Protein AF-A0A257JCG7-F1 (afdb_monomer)

Nearest PDB structures (foldseek):
  6gn6-assembly1_B  TM=7.426E-01  e=4.531E-03  Paenibacillus thiaminolyticus
  5m1j-assembly1_A6  TM=3.276E-01  e=7.819E+00  Saccharomyces cerevisiae
  4wan-assembly1_E  TM=2.501E-01  e=7.819E+00  Saccharomyces cerevisiae S288C

pLDDT: mean 82.61, std 19.2, range [40.66, 98.25]

Radius of gyration: 13.31 Å; Cα contacts (8 Å, |Δi|>4): 129; chains: 1; bounding box: 33×24×30 Å

Solvent-accessible surface area (backbone atoms only — not comparable to full-atom values): 5120 Å² total; per-residue (Å²): 80,97,68,85,56,83,35,59,47,82,39,81,80,42,22,87,40,63,69,47,37,24,33,69,90,78,62,48,76,43,54,59,65,62,73,78,57,65,75,77,42,91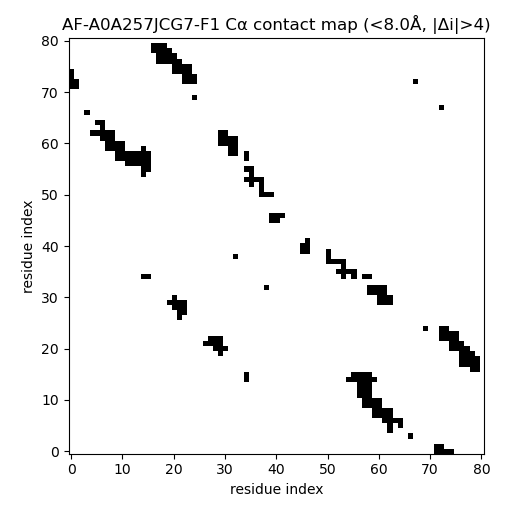,46,97,88,43,71,86,60,76,79,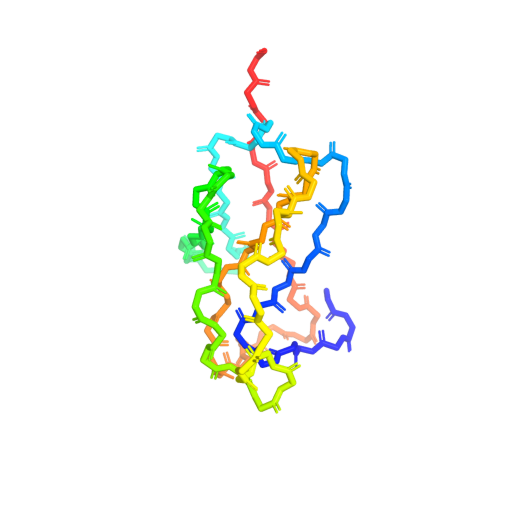64,82,60,61,63,39,44,29,39,36,47,48,63,77,66,76,70,90,54,94,62,47,48,75,46,75,40,64,57,136

Foldseek 3Di:
DQDDDQFKDKDFQCQPFFPFKAWPPPRHGKDWDHQQDQCCDPDPVRDPDDRDRDDSRMTIITDDRDDDPDPDIDMDTDTDD

Sequence (81 aa):
LYNWPYRHLYVKGLGGKVAYAQLLDDASEITWLPPGRQVRGEGEGLRGLDPVAMPDDLLILELPVAKPGAVIPVIELFLKD

Secondary structure (DSSP, 8-state):
--S--SSEEEEET-TTTEEEEEETTT--B-EEPPTT------STTSTT-------TTEEEEE--SSPPSSSS--EEEEEP-

Mean predicted aligned error: 7.02 Å

Structure (mmCIF, N/CA/C/O backbone):
data_AF-A0A257JCG7-F1
#
_entry.id   AF-A0A257JCG7-F1
#
loop_
_atom_site.group_PDB
_atom_site.id
_atom_site.type_symbol
_atom_site.label_atom_id
_atom_site.label_alt_id
_atom_site.label_comp_id
_atom_site.label_asym_id
_atom_site.label_entity_id
_atom_site.label_seq_id
_atom_site.pdbx_PDB_ins_code
_atom_site.Cartn_x
_atom_site.Cartn_y
_atom_site.Cartn_z
_atom_site.occupancy
_atom_site.B_iso_or_equiv
_atom_site.auth_seq_id
_atom_site.auth_comp_id
_atom_site.auth_asym_id
_atom_site.auth_atom_id
_atom_site.pdbx_PDB_model_num
ATOM 1 N N . LEU A 1 1 ? -7.780 -8.552 3.814 1.00 90.56 1 LEU A N 1
ATOM 2 C CA . LEU A 1 1 ? -6.669 -9.500 4.039 1.00 90.56 1 LEU A CA 1
ATOM 3 C C . LEU A 1 1 ? -7.076 -10.495 5.114 1.00 90.56 1 LEU A C 1
ATOM 5 O O . LEU A 1 1 ? -7.313 -10.090 6.244 1.00 90.56 1 LEU A O 1
ATOM 9 N N . TYR A 1 2 ? -7.202 -11.774 4.754 1.00 92.56 2 TYR A N 1
ATOM 10 C CA . TYR A 1 2 ? -7.592 -12.834 5.697 1.00 92.56 2 TYR A CA 1
ATOM 11 C C . TYR A 1 2 ? -6.416 -13.375 6.523 1.00 92.56 2 TYR A C 1
ATOM 13 O O . TYR A 1 2 ? -6.627 -13.884 7.616 1.00 92.56 2 TYR A O 1
ATOM 21 N N . ASN A 1 3 ? -5.184 -13.217 6.032 1.00 91.06 3 ASN A N 1
ATOM 22 C CA . ASN A 1 3 ? -3.956 -13.486 6.773 1.00 91.06 3 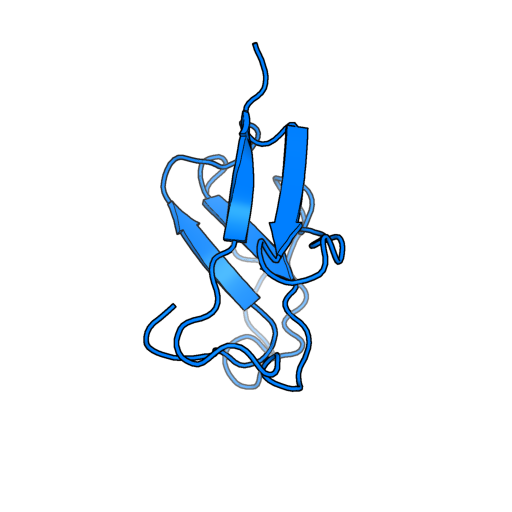ASN A CA 1
ATOM 23 C C . ASN A 1 3 ? -3.037 -12.259 6.680 1.00 91.06 3 ASN A C 1
ATOM 25 O O . ASN A 1 3 ? -2.923 -11.677 5.599 1.00 91.06 3 ASN A O 1
ATOM 29 N N . TRP A 1 4 ? -2.416 -11.856 7.792 1.00 93.38 4 TRP A N 1
ATOM 30 C CA . TRP A 1 4 ? -1.481 -10.725 7.822 1.00 93.38 4 TRP A CA 1
ATOM 31 C C . TRP A 1 4 ? -0.046 -11.251 7.682 1.00 93.38 4 TRP A C 1
ATOM 33 O O . TRP A 1 4 ? 0.430 -11.923 8.600 1.00 93.38 4 TRP A O 1
ATOM 43 N N . PRO A 1 5 ? 0.628 -11.037 6.536 1.00 91.31 5 PRO A N 1
ATOM 44 C CA . PRO A 1 5 ? 1.958 -11.584 6.314 1.00 91.31 5 PRO A CA 1
ATOM 45 C C . PRO A 1 5 ? 3.017 -10.818 7.111 1.00 91.31 5 PRO A C 1
ATOM 47 O O . PRO A 1 5 ? 2.827 -9.670 7.512 1.00 91.31 5 PRO A O 1
ATOM 50 N N . TYR A 1 6 ? 4.183 -11.437 7.278 1.00 88.31 6 TYR A N 1
ATOM 51 C CA . TYR A 1 6 ? 5.350 -10.735 7.794 1.00 88.31 6 TYR A CA 1
ATOM 52 C C . TYR A 1 6 ? 5.949 -9.842 6.699 1.00 88.31 6 TYR A C 1
ATOM 54 O O . TYR A 1 6 ? 6.565 -10.340 5.755 1.00 88.31 6 TYR A O 1
ATOM 62 N N . ARG A 1 7 ? 5.771 -8.524 6.846 1.00 88.94 7 ARG A N 1
ATOM 63 C CA . ARG A 1 7 ? 6.306 -7.429 6.012 1.00 88.94 7 ARG A CA 1
ATOM 64 C C . ARG A 1 7 ? 5.917 -7.378 4.538 1.00 88.94 7 ARG A C 1
ATOM 66 O O . ARG A 1 7 ? 5.593 -6.299 4.081 1.00 88.94 7 ARG A O 1
ATOM 73 N N . HIS A 1 8 ? 5.979 -8.458 3.772 1.00 91.44 8 HIS A N 1
ATOM 74 C CA . HIS A 1 8 ? 5.797 -8.379 2.320 1.00 91.44 8 HIS A CA 1
ATOM 75 C C . HIS A 1 8 ? 4.494 -9.034 1.875 1.00 91.44 8 HIS A C 1
ATOM 77 O O . HIS A 1 8 ? 4.205 -10.178 2.236 1.00 91.44 8 HIS A O 1
ATOM 83 N N . LEU A 1 9 ? 3.735 -8.320 1.043 1.00 93.19 9 LEU A N 1
ATOM 84 C CA . LEU A 1 9 ? 2.580 -8.853 0.329 1.00 93.19 9 LEU A CA 1
ATOM 85 C C . LEU A 1 9 ? 2.827 -8.778 -1.181 1.00 93.19 9 LEU A C 1
ATOM 87 O O . LEU A 1 9 ? 3.034 -7.705 -1.741 1.00 93.19 9 LEU A O 1
ATOM 91 N N . TYR A 1 10 ? 2.785 -9.940 -1.828 1.00 91.69 10 TYR A N 1
ATOM 92 C CA . TYR A 1 10 ? 3.053 -10.100 -3.254 1.00 91.69 10 TYR A CA 1
ATOM 93 C C . TYR A 1 10 ? 1.750 -10.089 -4.052 1.00 91.69 10 TYR A C 1
ATOM 95 O O . TYR A 1 10 ? 0.857 -10.900 -3.792 1.00 91.69 10 TYR A O 1
ATOM 103 N N . VAL A 1 11 ? 1.650 -9.208 -5.048 1.00 93.44 11 VAL A N 1
ATOM 104 C CA . VAL A 1 11 ? 0.475 -9.088 -5.919 1.00 93.44 11 VAL A CA 1
ATOM 105 C C . VAL A 1 11 ? 0.908 -9.149 -7.380 1.00 93.44 11 VAL A C 1
ATOM 107 O O . VAL A 1 11 ? 1.544 -8.237 -7.907 1.00 93.44 11 VAL A O 1
ATOM 110 N N . LYS A 1 12 ? 0.568 -10.254 -8.045 1.00 91.81 12 LYS A N 1
ATOM 111 C CA . LYS A 1 12 ? 0.893 -10.474 -9.457 1.00 91.81 12 LYS A CA 1
ATOM 112 C C . LYS A 1 12 ? 0.009 -9.617 -10.369 1.00 91.81 12 LYS A C 1
ATOM 114 O O . LYS A 1 12 ? -1.175 -9.436 -10.097 1.00 91.81 12 LYS A O 1
ATOM 119 N N . GLY A 1 13 ? 0.574 -9.139 -11.474 1.00 92.50 13 GLY A N 1
ATOM 120 C CA . GLY A 1 13 ? -0.125 -8.395 -12.522 1.00 92.50 13 GLY A CA 1
ATOM 121 C C . GLY A 1 13 ? -0.281 -6.893 -12.263 1.00 92.50 13 GLY A C 1
ATOM 122 O O . GLY A 1 13 ? -0.833 -6.201 -13.125 1.00 92.50 13 GLY A O 1
ATOM 123 N N . LEU A 1 14 ? 0.201 -6.385 -11.120 1.00 94.06 14 LEU A N 1
ATOM 124 C CA . LEU A 1 14 ? 0.106 -4.974 -10.710 1.00 94.06 14 LEU A CA 1
ATOM 125 C C . LEU A 1 14 ? 1.458 -4.249 -10.611 1.00 94.06 14 LEU A C 1
ATOM 127 O O . LEU A 1 14 ? 1.490 -3.062 -10.280 1.00 94.06 14 LEU A O 1
ATOM 131 N N . GLY A 1 15 ? 2.566 -4.923 -10.925 1.00 90.81 15 GLY A N 1
ATOM 132 C CA . GLY A 1 15 ? 3.887 -4.301 -10.996 1.00 90.81 15 GLY A CA 1
ATOM 133 C C . GLY A 1 15 ? 3.879 -3.081 -11.918 1.00 90.81 15 GLY A C 1
ATOM 134 O O . GLY A 1 15 ? 3.338 -3.114 -13.023 1.00 90.81 15 GLY A O 1
ATOM 135 N N . GLY A 1 16 ? 4.387 -1.956 -11.413 1.00 90.31 16 GLY A N 1
ATOM 136 C CA . GLY A 1 16 ? 4.441 -0.686 -12.141 1.00 90.31 16 GLY A CA 1
ATOM 137 C C . GLY A 1 16 ? 3.100 0.031 -12.370 1.00 90.31 16 GLY A C 1
ATOM 138 O O . GLY A 1 16 ? 3.134 1.162 -12.858 1.00 90.31 16 GLY A O 1
ATOM 139 N N . LYS A 1 17 ? 1.950 -0.555 -12.001 1.00 94.00 17 LYS A N 1
ATOM 140 C CA . LYS A 1 17 ? 0.604 -0.003 -12.272 1.00 94.00 17 LYS A CA 1
ATOM 141 C C . LYS A 1 17 ? 0.006 0.819 -11.132 1.00 94.00 17 LYS A C 1
ATOM 143 O O . LYS A 1 17 ? -0.958 1.539 -11.355 1.00 94.00 17 LYS A O 1
ATOM 148 N N . VAL A 1 18 ? 0.553 0.708 -9.924 1.00 95.38 18 VAL A N 1
ATOM 149 C CA . VAL A 1 18 ? 0.051 1.418 -8.739 1.00 95.38 18 VAL A CA 1
ATOM 150 C C . VAL A 1 18 ? 0.688 2.807 -8.648 1.00 95.38 18 VAL A C 1
ATOM 152 O O . VAL A 1 18 ? 1.903 2.952 -8.806 1.00 95.38 18 VAL A O 1
ATOM 155 N N . ALA A 1 19 ? -0.149 3.820 -8.438 1.00 96.94 19 ALA A N 1
ATOM 156 C CA . ALA A 1 19 ? 0.227 5.208 -8.186 1.00 96.94 19 ALA A CA 1
ATOM 157 C C . ALA A 1 19 ? 0.302 5.514 -6.682 1.00 96.94 19 ALA A C 1
ATOM 159 O O . ALA A 1 19 ? 1.185 6.254 -6.260 1.00 96.94 19 ALA A O 1
ATOM 160 N N . TYR A 1 20 ? -0.598 4.929 -5.883 1.00 97.81 20 TYR A N 1
ATOM 161 C CA . TYR A 1 20 ? -0.677 5.118 -4.432 1.00 97.81 20 TYR A CA 1
ATOM 162 C C . TYR A 1 20 ? -1.358 3.918 -3.752 1.00 97.81 20 TYR A C 1
ATOM 164 O O . TYR A 1 20 ? -2.157 3.220 -4.384 1.00 97.81 20 TYR A O 1
ATOM 172 N N . ALA A 1 21 ? -1.048 3.668 -2.479 1.00 98.12 21 ALA A N 1
ATOM 173 C CA . ALA A 1 21 ? -1.670 2.614 -1.683 1.00 98.12 21 ALA A CA 1
ATOM 174 C C . ALA A 1 21 ? -1.825 3.036 -0.217 1.00 98.12 21 ALA A C 1
ATOM 176 O O . ALA A 1 21 ? -0.920 3.643 0.355 1.00 98.12 21 ALA A O 1
ATOM 177 N N . GLN A 1 22 ? -2.946 2.665 0.403 1.00 98.06 22 GLN A N 1
ATOM 178 C CA . GLN A 1 22 ? -3.222 2.964 1.812 1.00 98.06 22 GLN A CA 1
ATOM 179 C C . GLN A 1 22 ? -4.057 1.875 2.490 1.00 98.06 22 GLN A C 1
ATOM 181 O O . GLN A 1 22 ? -4.749 1.096 1.828 1.00 98.06 22 GLN A O 1
ATOM 186 N N . LEU A 1 23 ? -4.024 1.831 3.820 1.00 97.38 23 LEU A N 1
ATOM 187 C CA . LEU A 1 23 ? -5.018 1.104 4.603 1.00 97.38 23 LEU A CA 1
ATOM 188 C C . LEU A 1 23 ? -6.344 1.869 4.592 1.00 97.38 23 LEU A C 1
ATOM 190 O O . LEU A 1 23 ? -6.383 3.065 4.854 1.00 97.38 23 LEU A O 1
ATOM 194 N N . LEU A 1 24 ? -7.443 1.163 4.326 1.00 97.25 24 LEU A N 1
ATOM 195 C CA . LEU A 1 24 ? -8.771 1.781 4.233 1.00 97.25 24 LEU A CA 1
ATOM 196 C C . LEU A 1 24 ? -9.284 2.334 5.577 1.00 97.25 24 LEU A C 1
ATOM 198 O O . LEU A 1 24 ? -10.109 3.237 5.592 1.00 97.25 24 LEU A O 1
ATOM 202 N N . ASP A 1 25 ? -8.833 1.762 6.695 1.00 94.31 25 ASP A N 1
ATOM 203 C CA . ASP A 1 25 ? -9.359 2.050 8.038 1.00 94.31 25 ASP A CA 1
ATOM 204 C C . ASP A 1 25 ? -8.890 3.408 8.588 1.00 94.31 25 ASP A C 1
ATOM 206 O O . ASP A 1 25 ? -9.665 4.142 9.195 1.00 94.31 25 ASP A O 1
ATOM 210 N N . ASP A 1 26 ? -7.624 3.758 8.354 1.00 94.94 26 ASP A N 1
ATOM 211 C CA . ASP A 1 26 ? -6.966 4.932 8.938 1.00 94.94 26 ASP A CA 1
ATOM 212 C C . ASP A 1 26 ? -6.199 5.788 7.914 1.00 94.94 26 ASP A C 1
ATOM 214 O O . ASP A 1 26 ? -5.543 6.755 8.300 1.00 94.94 26 ASP A O 1
ATOM 218 N N . ALA A 1 27 ? -6.279 5.444 6.622 1.00 96.81 27 ALA A N 1
ATOM 219 C CA . ALA A 1 27 ? -5.531 6.068 5.528 1.00 96.81 27 ALA A CA 1
ATOM 220 C C . ALA A 1 27 ? -3.999 6.030 5.705 1.00 96.81 27 ALA A C 1
ATOM 222 O O . ALA A 1 27 ? -3.277 6.806 5.078 1.00 96.81 27 ALA A O 1
ATOM 223 N N . SER A 1 28 ? -3.477 5.117 6.534 1.00 95.50 28 SER A N 1
ATOM 224 C CA . SER A 1 28 ? -2.034 4.913 6.653 1.00 95.50 28 SER A CA 1
ATOM 225 C C . SER A 1 28 ? -1.454 4.475 5.309 1.00 95.50 28 SER A C 1
ATOM 227 O O . SER A 1 28 ? -1.894 3.481 4.725 1.00 95.50 28 SER A O 1
ATOM 229 N N . GLU A 1 29 ? -0.446 5.203 4.832 1.00 97.44 29 GLU A N 1
ATOM 230 C CA . GLU A 1 29 ? 0.232 4.917 3.568 1.00 97.44 29 GLU A CA 1
ATOM 231 C C . GLU A 1 29 ? 0.956 3.561 3.610 1.00 97.44 29 GLU A C 1
ATOM 233 O O . GLU A 1 29 ? 1.605 3.208 4.598 1.00 97.44 29 GLU A O 1
ATOM 238 N N . ILE A 1 30 ? 0.864 2.810 2.509 1.00 97.00 30 ILE A N 1
ATOM 239 C CA . ILE A 1 30 ? 1.600 1.564 2.290 1.00 97.00 30 ILE A CA 1
ATOM 240 C C . ILE A 1 30 ? 2.595 1.774 1.150 1.00 97.00 30 ILE A C 1
ATOM 242 O O . ILE A 1 30 ? 2.207 2.038 0.013 1.00 97.00 30 ILE A O 1
ATOM 246 N N . THR A 1 31 ? 3.884 1.599 1.440 1.00 95.25 31 THR A N 1
ATOM 247 C CA . THR A 1 31 ? 4.947 1.669 0.432 1.00 95.25 31 THR A CA 1
ATOM 248 C C . THR A 1 31 ? 5.120 0.336 -0.292 1.00 95.25 31 THR A C 1
ATOM 250 O O . THR A 1 31 ? 4.551 -0.694 0.081 1.00 95.25 31 THR A O 1
ATOM 253 N N . TRP A 1 32 ? 5.903 0.335 -1.367 1.00 92.75 32 TRP A N 1
ATOM 254 C CA . TRP A 1 32 ? 6.271 -0.879 -2.086 1.00 92.75 32 TRP A CA 1
ATOM 255 C C . TRP A 1 32 ? 7.687 -0.797 -2.633 1.00 92.75 32 TRP A C 1
ATOM 257 O O . TRP A 1 32 ? 8.249 0.282 -2.845 1.00 92.75 32 TRP A O 1
ATOM 267 N N . LEU A 1 33 ? 8.259 -1.964 -2.908 1.00 86.25 33 LEU A N 1
ATOM 268 C CA . LEU A 1 33 ? 9.583 -2.042 -3.506 1.00 86.25 33 LEU A CA 1
ATOM 269 C C . LEU A 1 33 ? 9.543 -1.575 -4.976 1.00 86.25 33 LEU A C 1
ATOM 271 O O . LEU A 1 33 ? 8.630 -1.953 -5.715 1.00 86.25 33 LEU A O 1
ATOM 275 N N . PRO A 1 34 ? 10.534 -0.782 -5.431 1.00 71.12 34 PRO A N 1
ATOM 276 C CA . PRO A 1 34 ? 10.661 -0.398 -6.832 1.00 71.12 34 PRO A CA 1
ATOM 277 C C . PRO A 1 34 ? 10.713 -1.620 -7.768 1.00 71.12 34 PRO A C 1
ATOM 279 O O . PRO A 1 34 ? 11.395 -2.598 -7.436 1.00 71.12 34 PRO A O 1
ATOM 282 N N . PRO A 1 35 ? 10.078 -1.557 -8.957 1.00 62.22 35 PRO A N 1
ATOM 283 C CA . PRO A 1 35 ? 10.226 -2.580 -9.991 1.00 62.22 35 PRO A CA 1
ATOM 284 C C . PRO A 1 35 ? 11.706 -2.810 -10.321 1.00 62.22 35 PRO A C 1
ATOM 286 O O . PRO A 1 35 ? 12.487 -1.858 -10.377 1.00 62.22 35 PRO A O 1
ATOM 289 N N . GLY A 1 36 ? 12.110 -4.068 -10.497 1.00 54.28 36 GLY A N 1
ATOM 290 C CA . GLY A 1 36 ? 13.496 -4.425 -10.816 1.00 54.28 36 GLY A CA 1
ATOM 291 C C . GLY A 1 36 ? 14.507 -4.248 -9.674 1.0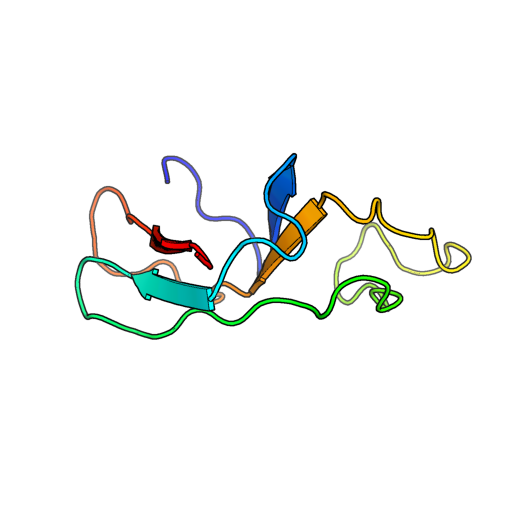0 54.28 36 GLY A C 1
ATOM 292 O O . GLY A 1 36 ? 15.689 -4.548 -9.866 1.00 54.28 36 GLY A O 1
ATOM 293 N N . ARG A 1 37 ? 14.099 -3.808 -8.469 1.00 56.91 37 ARG A N 1
ATOM 294 C CA . ARG A 1 37 ? 15.001 -3.824 -7.309 1.00 56.91 37 ARG A CA 1
ATOM 295 C C . ARG A 1 37 ? 15.237 -5.272 -6.891 1.00 56.91 37 ARG A C 1
ATOM 297 O O . ARG A 1 37 ? 14.304 -6.009 -6.580 1.00 56.91 37 ARG A O 1
ATOM 304 N N . GLN A 1 38 ? 16.509 -5.656 -6.833 1.00 51.56 38 GLN A N 1
ATOM 305 C CA . GLN A 1 38 ? 16.935 -6.885 -6.177 1.00 51.56 38 GLN A CA 1
ATOM 306 C C . GLN A 1 38 ? 16.500 -6.804 -4.711 1.00 51.56 38 GLN A C 1
ATOM 308 O O . GLN A 1 38 ? 17.033 -6.000 -3.941 1.00 51.56 38 GLN A O 1
ATOM 313 N N . VAL A 1 39 ? 15.495 -7.587 -4.322 1.00 51.88 39 VAL A N 1
ATOM 314 C CA . VAL A 1 39 ? 15.097 -7.688 -2.918 1.00 51.88 39 VAL A CA 1
ATOM 315 C C . VAL A 1 39 ? 16.220 -8.430 -2.211 1.00 51.88 39 VAL A C 1
ATOM 317 O O . VAL A 1 39 ? 16.317 -9.653 -2.293 1.00 51.88 39 VAL A O 1
ATOM 320 N N . ARG A 1 40 ? 17.111 -7.698 -1.536 1.00 46.12 40 ARG A N 1
ATOM 321 C CA . ARG A 1 40 ? 18.059 -8.313 -0.609 1.00 46.12 40 ARG A CA 1
ATOM 322 C C . ARG A 1 40 ? 17.210 -8.857 0.533 1.00 46.12 40 ARG A C 1
ATOM 324 O O . ARG A 1 40 ? 16.721 -8.092 1.355 1.00 46.12 40 ARG A O 1
ATOM 331 N N . GLY A 1 41 ? 16.931 -10.155 0.497 1.00 47.00 41 GLY A N 1
ATOM 332 C CA . GLY A 1 41 ? 15.978 -10.789 1.395 1.00 47.00 41 GLY A CA 1
ATOM 333 C C . GLY A 1 41 ? 16.288 -10.511 2.865 1.00 47.00 41 GLY A C 1
ATOM 334 O O . GLY A 1 41 ? 17.219 -11.087 3.421 1.00 47.00 41 GLY A O 1
ATOM 335 N N . GLU A 1 42 ? 15.474 -9.681 3.515 1.00 47.75 42 GLU A N 1
ATOM 336 C CA . GLU A 1 42 ? 15.414 -9.585 4.982 1.00 47.75 42 GLU A CA 1
ATOM 337 C C . GLU A 1 42 ? 14.455 -10.628 5.592 1.00 47.75 42 GLU A C 1
ATOM 339 O O . GLU A 1 42 ? 14.096 -10.540 6.761 1.00 47.75 42 GLU A O 1
ATOM 344 N N . GLY A 1 43 ? 14.034 -11.629 4.811 1.00 44.69 43 GLY A N 1
ATOM 345 C CA . GLY A 1 43 ? 13.246 -12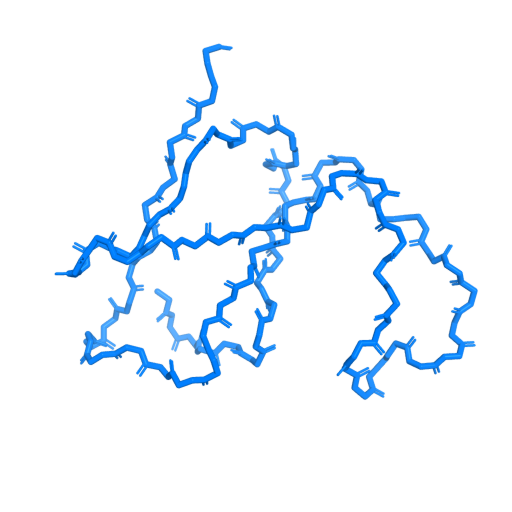.775 5.267 1.00 44.69 43 GLY A CA 1
ATOM 346 C C . GLY A 1 43 ? 14.050 -14.072 5.186 1.00 44.69 43 GLY A C 1
ATOM 347 O O . GLY A 1 43 ? 14.844 -14.257 4.261 1.00 44.69 43 GLY A O 1
ATOM 348 N N . 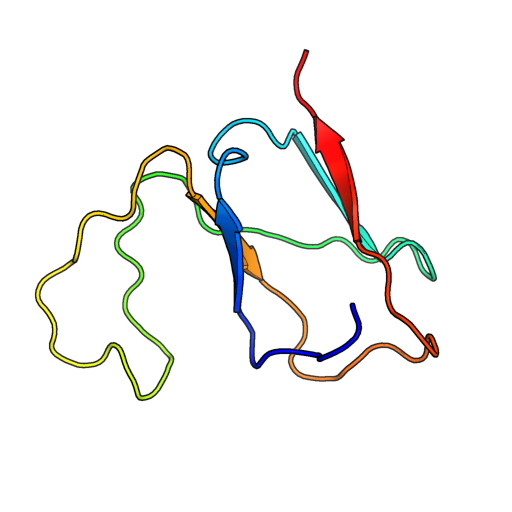GLU A 1 44 ? 13.826 -14.982 6.135 1.00 42.72 44 GLU A N 1
ATOM 349 C CA . GLU A 1 44 ? 14.575 -16.240 6.309 1.00 42.72 44 GLU A CA 1
ATOM 350 C C . GLU A 1 44 ? 14.565 -17.195 5.092 1.00 42.72 44 GLU A C 1
ATOM 3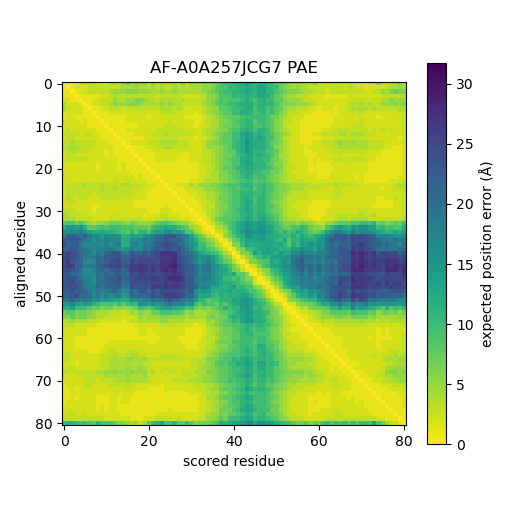52 O O . GLU A 1 44 ? 15.340 -18.142 5.066 1.00 42.72 44 GLU A O 1
ATOM 357 N N . GLY A 1 45 ? 13.769 -16.935 4.047 1.00 43.47 45 GLY A N 1
ATOM 358 C CA . GLY A 1 45 ? 13.717 -17.748 2.820 1.00 43.47 45 GLY A CA 1
ATOM 359 C C . GLY A 1 45 ? 14.526 -17.236 1.618 1.00 43.47 45 GLY A C 1
ATOM 360 O O . GLY A 1 45 ? 14.524 -17.886 0.579 1.00 43.47 45 GLY A O 1
ATOM 361 N N . LEU A 1 46 ? 15.179 -16.071 1.714 1.00 47.59 46 LEU A N 1
ATOM 362 C CA . LEU A 1 46 ? 15.843 -15.409 0.571 1.00 47.59 46 LEU A CA 1
ATOM 363 C C . LEU A 1 46 ? 17.322 -15.070 0.830 1.00 47.59 46 LEU A C 1
ATOM 365 O O . LEU A 1 46 ? 17.971 -14.412 0.015 1.00 47.59 46 LEU A O 1
ATOM 369 N N . ARG A 1 47 ? 17.880 -15.505 1.965 1.00 40.66 47 ARG A N 1
ATOM 370 C CA . ARG A 1 47 ? 19.302 -15.316 2.274 1.00 40.66 47 ARG A CA 1
ATOM 371 C C . ARG A 1 47 ? 20.152 -16.289 1.454 1.00 40.66 47 ARG A C 1
ATOM 373 O O . ARG A 1 47 ? 20.069 -17.492 1.655 1.00 40.66 47 ARG A O 1
ATOM 380 N N . GLY A 1 48 ? 21.000 -15.755 0.576 1.00 42.44 48 GLY A N 1
ATOM 381 C CA . GLY A 1 48 ? 22.013 -16.533 -0.152 1.00 42.44 48 GLY A CA 1
ATOM 382 C C . GLY A 1 48 ? 21.610 -17.009 -1.547 1.00 42.44 48 GLY A C 1
ATOM 383 O O . GLY A 1 48 ? 22.388 -17.720 -2.173 1.00 42.44 48 GLY A O 1
ATOM 384 N N . LEU A 1 49 ? 20.439 -16.611 -2.048 1.00 44.47 49 LEU A N 1
ATOM 385 C CA . LEU A 1 49 ? 20.118 -16.763 -3.464 1.00 44.47 49 LEU A CA 1
ATOM 386 C C . LEU A 1 49 ? 20.742 -15.596 -4.235 1.00 44.47 49 LEU A C 1
ATOM 388 O O . LEU A 1 49 ? 20.645 -14.446 -3.793 1.00 44.47 49 LEU A O 1
ATOM 392 N N . ASP A 1 50 ? 21.371 -15.897 -5.375 1.00 47.00 50 ASP A N 1
ATOM 393 C CA . ASP A 1 50 ? 21.691 -14.885 -6.384 1.00 47.00 50 ASP A CA 1
ATOM 394 C C . ASP A 1 50 ? 20.455 -14.009 -6.613 1.00 47.00 50 ASP A C 1
ATOM 396 O O . ASP A 1 50 ? 19.335 -14.523 -6.517 1.00 47.00 50 ASP A O 1
ATOM 400 N N . PRO A 1 51 ? 20.610 -12.700 -6.872 1.00 52.53 51 PRO A N 1
ATOM 401 C CA . PRO A 1 51 ? 19.476 -11.812 -7.061 1.00 52.53 51 PRO A CA 1
ATOM 402 C C . PRO A 1 51 ? 18.542 -12.363 -8.140 1.00 52.53 51 PRO A C 1
ATOM 404 O O . PRO A 1 51 ? 18.799 -12.244 -9.337 1.00 52.53 51 PRO A O 1
ATOM 407 N N . VAL A 1 52 ? 17.445 -12.981 -7.704 1.00 55.41 52 VAL A N 1
ATOM 408 C CA . VAL A 1 52 ? 16.401 -13.452 -8.600 1.00 55.41 52 VAL A CA 1
ATOM 409 C C . VAL A 1 52 ? 15.722 -12.198 -9.118 1.00 55.41 52 VAL A C 1
ATOM 411 O O . VAL A 1 52 ? 15.134 -11.442 -8.341 1.00 55.41 52 VAL A O 1
ATOM 414 N N . ALA A 1 53 ? 15.850 -11.951 -10.421 1.00 61.97 53 ALA A N 1
ATOM 415 C CA . ALA A 1 53 ? 15.087 -10.910 -11.086 1.00 61.97 53 ALA A CA 1
ATOM 416 C C . ALA A 1 53 ? 13.602 -11.196 -10.837 1.00 61.97 53 ALA A C 1
ATOM 418 O O . ALA A 1 53 ? 13.065 -12.208 -11.290 1.00 61.97 53 ALA A O 1
ATOM 419 N N . MET A 1 54 ? 12.962 -10.342 -10.041 1.00 68.62 54 MET A N 1
ATOM 420 C CA . MET A 1 54 ? 11.528 -10.438 -9.811 1.00 68.62 54 MET A CA 1
ATOM 421 C C . MET A 1 54 ? 10.804 -10.080 -11.113 1.00 68.62 54 MET A C 1
ATOM 423 O O . MET A 1 54 ? 11.287 -9.207 -11.836 1.00 68.62 54 MET A O 1
ATOM 427 N N . PRO A 1 55 ? 9.665 -10.723 -11.424 1.00 79.19 55 PRO A N 1
ATOM 428 C CA . PRO A 1 55 ? 8.870 -10.353 -12.587 1.00 79.19 55 PRO A CA 1
ATOM 429 C C . PRO A 1 55 ? 8.492 -8.868 -12.556 1.00 79.19 55 PRO A C 1
ATOM 431 O O . PRO A 1 55 ? 8.075 -8.362 -11.513 1.00 79.19 55 PRO A O 1
ATOM 434 N N . ASP A 1 56 ? 8.575 -8.185 -13.699 1.00 82.94 56 ASP A N 1
ATOM 435 C CA . ASP A 1 56 ? 8.225 -6.758 -13.809 1.00 82.94 56 ASP A CA 1
ATOM 436 C C . ASP A 1 56 ? 6.751 -6.479 -13.466 1.00 82.94 56 ASP A C 1
ATOM 438 O O . ASP A 1 56 ? 6.392 -5.369 -13.070 1.00 82.94 56 ASP A O 1
ATOM 442 N N . ASP A 1 57 ? 5.889 -7.493 -13.587 1.00 88.38 57 ASP A N 1
ATOM 443 C CA . ASP A 1 57 ? 4.466 -7.424 -13.261 1.00 88.38 57 ASP A CA 1
ATOM 444 C C . ASP A 1 57 ? 4.156 -7.718 -11.781 1.00 88.38 57 ASP A C 1
ATOM 446 O O . ASP A 1 57 ? 2.982 -7.721 -11.396 1.00 88.38 57 ASP A O 1
ATOM 450 N N . LEU A 1 58 ? 5.166 -7.941 -10.935 1.00 89.75 58 LEU A N 1
ATOM 451 C CA . LEU A 1 58 ? 4.992 -8.216 -9.510 1.00 89.75 58 LEU A CA 1
ATOM 452 C C . LEU A 1 58 ? 5.043 -6.927 -8.677 1.00 89.75 58 LEU A C 1
ATOM 454 O O . LEU A 1 58 ? 6.059 -6.238 -8.625 1.00 89.75 58 LEU A O 1
ATOM 458 N N . LEU A 1 59 ? 3.957 -6.628 -7.964 1.00 91.75 59 LEU A N 1
ATOM 459 C CA . LEU A 1 59 ? 3.930 -5.606 -6.918 1.00 91.75 59 LEU A CA 1
ATOM 460 C C . LEU A 1 59 ? 4.288 -6.243 -5.569 1.00 91.75 59 LEU A C 1
ATOM 462 O O . LEU A 1 59 ? 3.728 -7.279 -5.207 1.00 91.75 59 LEU A O 1
ATOM 466 N N . ILE A 1 60 ? 5.190 -5.607 -4.819 1.00 92.38 60 ILE A N 1
ATOM 467 C CA . ILE A 1 60 ? 5.608 -6.053 -3.483 1.00 92.38 60 ILE A CA 1
ATOM 468 C C . ILE A 1 60 ? 5.309 -4.935 -2.483 1.00 92.38 60 ILE A C 1
ATOM 470 O O . ILE A 1 60 ? 6.117 -4.022 -2.326 1.00 92.38 60 ILE A O 1
ATOM 474 N N . LEU A 1 61 ? 4.146 -5.004 -1.832 1.00 95.06 61 LEU A N 1
ATOM 475 C CA . LEU A 1 61 ? 3.743 -4.051 -0.794 1.00 95.06 61 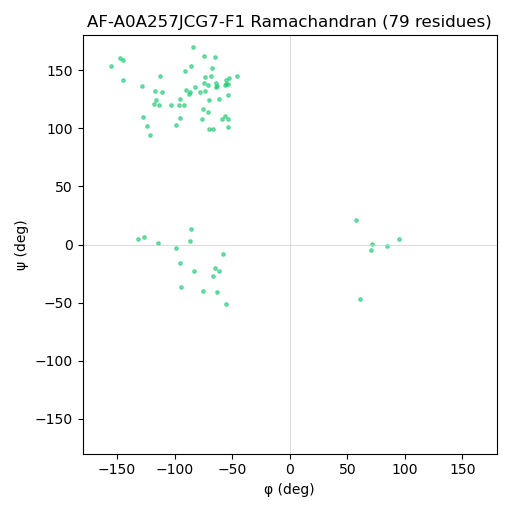LEU A CA 1
ATOM 476 C C . LEU A 1 61 ? 4.516 -4.324 0.503 1.00 95.06 61 LEU A C 1
ATOM 478 O O . LEU A 1 61 ? 4.672 -5.484 0.899 1.00 95.06 61 LEU A O 1
ATOM 482 N N . GLU A 1 62 ? 4.951 -3.260 1.171 1.00 94.25 62 GLU A N 1
ATOM 483 C CA . GLU A 1 62 ? 5.614 -3.283 2.474 1.00 94.25 62 GLU A CA 1
ATOM 484 C C . GLU A 1 62 ? 4.598 -2.958 3.572 1.00 94.25 62 GLU A C 1
ATOM 486 O O . GLU A 1 62 ? 4.188 -1.819 3.778 1.00 94.25 62 GLU A O 1
ATOM 491 N N . LEU A 1 63 ? 4.163 -3.995 4.276 1.00 94.94 63 LEU A N 1
ATOM 492 C CA . LEU A 1 63 ? 3.193 -3.907 5.352 1.00 94.94 63 LEU A CA 1
ATOM 493 C C . LEU A 1 63 ? 3.875 -3.697 6.713 1.00 94.94 63 LEU A C 1
ATOM 495 O O . LEU A 1 63 ? 4.952 -4.251 6.970 1.00 94.94 63 LEU A O 1
ATOM 499 N N . PRO A 1 64 ? 3.205 -2.995 7.642 1.00 92.81 64 PRO A N 1
ATOM 500 C CA . PRO A 1 64 ? 3.586 -2.985 9.046 1.00 92.81 64 PRO A CA 1
ATOM 501 C C . PRO A 1 64 ? 3.716 -4.401 9.621 1.00 92.81 64 PRO A C 1
ATOM 503 O O . PRO A 1 64 ? 2.928 -5.298 9.319 1.00 92.81 64 PRO A O 1
ATOM 506 N N . VAL A 1 65 ? 4.695 -4.606 10.507 1.00 92.25 65 VAL A N 1
ATOM 507 C CA . VAL A 1 65 ? 4.856 -5.893 11.211 1.00 92.25 65 VAL A CA 1
ATOM 508 C C . VAL A 1 65 ? 3.639 -6.181 12.094 1.00 92.25 65 VAL A C 1
ATOM 510 O O . VAL A 1 65 ? 3.162 -7.312 12.144 1.00 92.25 65 VAL A O 1
ATOM 513 N N . ALA A 1 66 ? 3.121 -5.156 12.773 1.00 92.81 66 ALA A N 1
ATOM 514 C CA . ALA A 1 66 ? 1.895 -5.260 13.549 1.00 92.81 66 ALA A CA 1
ATOM 515 C C . ALA A 1 66 ? 0.673 -5.221 12.621 1.00 92.81 66 ALA A C 1
ATOM 517 O O . ALA A 1 66 ? 0.557 -4.330 11.782 1.00 92.81 66 ALA A O 1
ATOM 518 N N . LYS A 1 67 ? -0.257 -6.166 12.800 1.00 93.19 67 LYS A N 1
ATOM 519 C CA . LYS A 1 67 ? -1.553 -6.121 12.115 1.00 93.19 67 LYS A CA 1
ATOM 520 C C . LYS A 1 67 ? -2.336 -4.880 12.593 1.00 93.19 67 LYS A C 1
ATOM 522 O O . LYS A 1 67 ? -2.398 -4.664 13.804 1.00 93.19 67 LYS A O 1
ATOM 527 N N . PRO A 1 68 ? -2.969 -4.108 11.693 1.00 93.38 68 PRO A N 1
ATOM 528 C CA . PRO A 1 68 ? -3.862 -3.015 12.077 1.00 93.38 68 PRO A CA 1
ATOM 529 C C . PRO A 1 68 ? -5.112 -3.528 12.813 1.00 93.38 68 PRO A C 1
ATOM 531 O O . PRO A 1 68 ? -5.470 -4.706 12.721 1.00 93.38 68 PRO A O 1
ATOM 534 N N . GLY A 1 69 ? -5.784 -2.631 13.542 1.00 94.19 69 GLY A N 1
ATOM 535 C CA . GLY A 1 69 ? -6.911 -2.966 14.425 1.00 94.19 69 GLY A CA 1
ATOM 536 C C . GLY A 1 69 ? -8.158 -3.504 13.714 1.00 94.19 69 GLY A C 1
ATOM 537 O O . GLY A 1 69 ? -8.967 -4.194 14.335 1.00 94.19 69 GLY A O 1
ATOM 538 N N . ALA A 1 70 ? -8.298 -3.247 12.411 1.00 95.06 70 ALA A N 1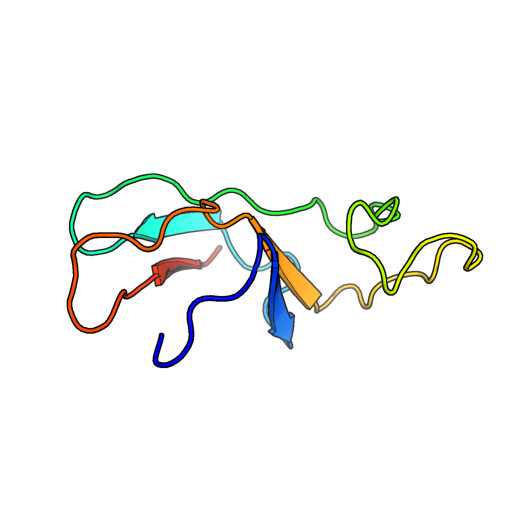
ATOM 539 C CA . ALA A 1 70 ? -9.407 -3.736 11.604 1.00 95.06 70 ALA A CA 1
ATOM 540 C C . ALA A 1 70 ? -9.555 -5.272 11.651 1.00 95.06 70 ALA A C 1
ATOM 542 O O . ALA A 1 70 ? -8.588 -6.032 11.504 1.00 95.06 70 ALA A O 1
ATOM 543 N N . VAL A 1 71 ? -10.806 -5.745 11.770 1.00 94.12 71 VAL A N 1
ATOM 544 C CA . VAL A 1 71 ? -11.144 -7.184 11.775 1.00 94.12 71 VAL A CA 1
ATOM 545 C C . VAL A 1 71 ? -10.585 -7.857 10.518 1.00 94.12 71 VAL A C 1
ATOM 547 O O . VAL A 1 71 ? -9.828 -8.830 10.612 1.00 94.12 71 VAL A O 1
ATOM 550 N N . ILE A 1 72 ? -10.881 -7.269 9.354 1.00 95.94 72 ILE A N 1
ATOM 551 C CA . ILE A 1 72 ? -10.332 -7.646 8.050 1.00 95.94 72 ILE A CA 1
ATOM 552 C C . ILE A 1 72 ? -9.682 -6.398 7.435 1.00 95.94 72 ILE A C 1
ATOM 554 O O . ILE A 1 72 ? -10.397 -5.556 6.897 1.00 95.94 72 ILE A O 1
ATOM 558 N N . PRO A 1 73 ? -8.344 -6.266 7.478 1.00 96.25 73 PRO A N 1
ATOM 559 C CA . PRO A 1 73 ? -7.656 -5.119 6.889 1.00 96.25 73 PRO A CA 1
ATOM 560 C C . PRO A 1 73 ? -7.865 -5.060 5.376 1.00 96.25 73 PRO A C 1
ATOM 562 O O . PRO A 1 73 ? -7.742 -6.088 4.700 1.00 96.25 73 PRO A O 1
ATOM 565 N N . VAL A 1 74 ? -8.140 -3.879 4.835 1.00 97.62 74 VAL A N 1
ATOM 566 C CA . VAL A 1 74 ? -8.277 -3.643 3.392 1.00 97.62 74 VAL A CA 1
ATOM 567 C C . VAL A 1 74 ? -7.191 -2.669 2.965 1.00 97.62 74 VAL A C 1
ATOM 569 O O . VAL A 1 74 ? -6.978 -1.660 3.630 1.00 97.62 74 VAL A O 1
ATOM 572 N N . ILE A 1 75 ? -6.499 -3.004 1.877 1.00 97.94 75 ILE A N 1
ATOM 573 C CA . ILE A 1 75 ? -5.548 -2.106 1.226 1.00 97.94 75 ILE A CA 1
ATOM 574 C C . ILE A 1 75 ? -6.245 -1.560 -0.010 1.00 97.94 75 ILE A C 1
ATOM 576 O O . ILE A 1 75 ? -6.663 -2.334 -0.875 1.00 97.94 75 ILE A O 1
ATOM 580 N N . GLU A 1 76 ? -6.387 -0.246 -0.067 1.00 98.25 76 GLU A N 1
ATOM 581 C CA . GLU A 1 76 ? -6.882 0.472 -1.230 1.00 98.25 76 GLU A CA 1
ATOM 582 C C . GLU A 1 76 ? -5.705 0.787 -2.158 1.00 98.25 76 GLU A C 1
ATOM 584 O O . GLU A 1 76 ? -4.670 1.278 -1.706 1.00 98.25 76 GLU A O 1
ATOM 589 N N . LEU A 1 77 ? -5.849 0.461 -3.445 1.00 98.12 77 LEU A N 1
ATOM 590 C CA . LEU A 1 77 ? -4.836 0.701 -4.472 1.00 98.12 77 LEU A CA 1
ATOM 591 C C . LEU A 1 77 ? -5.378 1.693 -5.495 1.00 98.12 77 LEU A C 1
ATOM 593 O O . LEU A 1 77 ? -6.395 1.436 -6.140 1.00 98.12 77 LEU A O 1
ATOM 597 N N . PHE A 1 78 ? -4.648 2.780 -5.693 1.00 98.12 78 PHE A N 1
ATOM 598 C CA . PHE A 1 78 ? -4.909 3.763 -6.731 1.00 98.12 78 PHE A CA 1
ATOM 599 C C . PHE A 1 78 ? -4.023 3.425 -7.920 1.00 98.12 78 PHE A C 1
ATOM 601 O O . PHE A 1 78 ? -2.798 3.349 -7.791 1.00 98.12 78 PHE A O 1
ATOM 608 N N . LEU A 1 79 ? -4.636 3.164 -9.069 1.00 97.12 79 LEU A N 1
ATOM 609 C CA . LEU A 1 79 ? -3.916 2.820 -10.290 1.00 97.12 79 LEU A CA 1
ATOM 610 C C . LEU A 1 79 ? -3.486 4.086 -11.032 1.00 97.12 79 LEU A C 1
ATOM 612 O O . LEU A 1 79 ? -4.101 5.140 -10.890 1.00 97.12 79 LEU A O 1
ATOM 616 N N . LYS A 1 80 ? -2.413 3.966 -11.811 1.00 95.38 80 LYS A N 1
ATOM 617 C CA . LYS A 1 80 ? -2.048 4.967 -12.815 1.00 95.38 80 LYS A CA 1
ATOM 618 C C . LYS A 1 80 ? -3.087 4.969 -13.940 1.00 95.38 80 LYS A C 1
ATOM 620 O O . LYS A 1 80 ? -3.683 3.922 -14.205 1.00 95.38 80 LYS A O 1
ATOM 625 N N . ASP A 1 81 ? -3.239 6.124 -14.583 1.00 89.44 81 ASP A N 1
ATOM 626 C CA . ASP A 1 81 ? -4.013 6.284 -15.822 1.00 89.44 81 ASP A CA 1
ATOM 627 C C . ASP A 1 81 ? -3.423 5.474 -16.991 1.00 89.44 81 ASP A C 1
ATOM 629 O O . ASP A 1 81 ? -2.174 5.335 -17.059 1.00 89.44 81 ASP A O 1
#